Protein AF-A0AAJ1Q7Y2-F1 (afdb_monomer_lite)

InterPro domains:
  IPR001737 Ribosomal RNA adenine methyltransferase KsgA/Erm [PF00398] (3-100)
  IPR001737 Ribosomal RNA adenine methyltransferase KsgA/Erm [PS51689] (1-102)
  IPR001737 Ribosomal RNA adenine methyltransferase KsgA/Erm [PTHR11727] (7-98)
  IPR020598 Ribosomal RNA adenine methylase transferase, N-terminal [SM00650] (1-98)
  IPR029063 S-adenosyl-L-methionine-dependent methyltransferase superfamily [G3DSA:3.40.50.150] (1-100)
  IPR029063 S-adenosyl-L-methionine-dependent methyltransferase superfamily [SSF53335] (5-99)

Radius of gyration: 14.46 Å; chains: 1; bounding box: 43×20×43 Å

Sequence (102 aa):
AEKMGQPLRVFGNLPYNISTPLMFHLFSYTDAIADMHFMLQKEVVNRLVAGPNSKAYGRLSVMAQYYCNVIPVLEVPPSAFTPPPKVDSAVVRLVPHATMPH

Structure (mmCIF, N/CA/C/O backbone):
data_AF-A0AAJ1Q7Y2-F1
#
_entry.id   AF-A0AAJ1Q7Y2-F1
#
loop_
_atom_site.group_PDB
_atom_site.id
_atom_site.type_symbol
_atom_site.label_atom_id
_atom_site.label_alt_id
_atom_site.label_comp_id
_atom_site.label_asym_id
_atom_site.label_entity_id
_atom_site.label_seq_id
_atom_site.pdbx_PDB_ins_code
_atom_site.Cartn_x
_atom_site.Cartn_y
_atom_site.Cartn_z
_atom_site.occupancy
_atom_site.B_iso_or_equiv
_atom_site.auth_seq_id
_atom_site.auth_comp_id
_atom_site.auth_asym_id
_atom_site.auth_atom_id
_atom_site.pdbx_PDB_model_num
ATOM 1 N N . ALA A 1 1 ? -27.336 8.786 19.411 1.00 46.09 1 ALA A N 1
ATOM 2 C CA . ALA A 1 1 ? -26.286 9.376 18.563 1.00 46.09 1 ALA A CA 1
ATOM 3 C C . ALA A 1 1 ? -26.428 8.768 17.176 1.00 46.09 1 ALA A C 1
ATOM 5 O O . ALA A 1 1 ? -26.298 7.555 17.051 1.00 46.09 1 ALA A O 1
ATOM 6 N N . GLU A 1 2 ? -26.812 9.560 16.177 1.00 40.84 2 GLU A N 1
ATOM 7 C CA . GLU A 1 2 ? -26.868 9.107 14.783 1.00 40.84 2 GLU A CA 1
ATOM 8 C C . GLU A 1 2 ? -25.475 8.628 14.357 1.00 40.84 2 GLU A C 1
ATOM 10 O O . GLU A 1 2 ? -24.497 9.365 14.477 1.00 40.84 2 GLU A O 1
ATOM 15 N N . LYS A 1 3 ? -25.364 7.379 13.890 1.00 49.78 3 LYS A N 1
ATOM 16 C CA . LYS A 1 3 ? -24.153 6.904 13.214 1.00 49.78 3 LYS A CA 1
ATOM 17 C C . LYS A 1 3 ? -24.071 7.624 11.868 1.00 49.78 3 LYS A C 1
ATOM 19 O O . LYS A 1 3 ? -24.648 7.164 10.886 1.00 49.78 3 LYS A O 1
ATOM 24 N N . MET A 1 4 ? -23.399 8.770 11.829 1.00 50.03 4 MET A N 1
ATOM 25 C CA . MET A 1 4 ? -23.057 9.419 10.567 1.00 50.03 4 MET A CA 1
ATOM 26 C C . MET A 1 4 ? -22.037 8.552 9.815 1.00 50.03 4 MET A C 1
ATOM 28 O O . MET A 1 4 ? -20.877 8.493 10.201 1.00 50.03 4 MET A O 1
ATOM 32 N N . GLY A 1 5 ? -22.491 7.908 8.735 1.00 67.44 5 GLY A N 1
ATOM 33 C CA . GLY A 1 5 ? -21.647 7.312 7.694 1.00 67.44 5 GLY A CA 1
ATOM 34 C C . GLY A 1 5 ? -21.158 5.886 7.965 1.00 67.44 5 GLY A C 1
ATOM 35 O O . GLY A 1 5 ? -20.643 5.564 9.029 1.00 67.44 5 GLY A O 1
ATOM 36 N N . GLN A 1 6 ? -21.314 5.012 6.971 1.00 82.75 6 GLN A N 1
ATOM 37 C CA . GLN A 1 6 ? -20.643 3.709 6.934 1.00 82.75 6 GLN A CA 1
ATOM 38 C C . GLN A 1 6 ? -19.147 3.934 6.636 1.00 82.75 6 GLN A C 1
ATOM 40 O O . GLN A 1 6 ? -18.842 4.892 5.918 1.00 82.75 6 GLN A O 1
ATOM 45 N N . PRO A 1 7 ? -18.217 3.091 7.128 1.00 87.81 7 PRO A N 1
ATOM 46 C CA . PRO A 1 7 ? -16.801 3.259 6.815 1.00 87.81 7 PRO A CA 1
ATOM 47 C C . PRO A 1 7 ? -16.574 3.193 5.298 1.00 87.81 7 PRO A C 1
ATOM 49 O O . PRO A 1 7 ? -17.150 2.357 4.596 1.00 87.81 7 PRO A O 1
ATOM 52 N N . LEU A 1 8 ? -15.756 4.106 4.784 1.00 94.44 8 LEU A N 1
ATOM 53 C CA . LEU A 1 8 ? -15.565 4.343 3.359 1.00 94.44 8 LEU A CA 1
ATOM 54 C C . LEU A 1 8 ? -14.749 3.227 2.708 1.00 94.44 8 LEU A C 1
ATOM 56 O O . LEU A 1 8 ? -13.791 2.714 3.282 1.00 94.44 8 LEU A O 1
ATOM 60 N N . ARG A 1 9 ? -15.086 2.899 1.462 1.00 95.81 9 ARG A N 1
ATOM 61 C CA . ARG A 1 9 ? -14.273 2.025 0.611 1.00 95.81 9 ARG A CA 1
ATOM 62 C C . ARG A 1 9 ? -13.541 2.886 -0.399 1.00 95.81 9 ARG A C 1
ATOM 64 O O . ARG A 1 9 ? -14.176 3.515 -1.246 1.00 95.81 9 ARG A O 1
ATOM 71 N N . VAL A 1 10 ? -12.220 2.943 -0.296 1.00 95.81 10 VAL A N 1
ATOM 72 C CA . VAL A 1 10 ? -11.394 3.817 -1.135 1.00 95.81 10 VAL A CA 1
ATOM 73 C C . VAL A 1 10 ? -10.744 2.980 -2.225 1.00 95.81 10 VAL A C 1
ATOM 75 O O . VAL A 1 10 ? -10.202 1.912 -1.962 1.00 95.81 10 VAL A O 1
ATOM 78 N N . PHE A 1 11 ? -10.774 3.442 -3.468 1.00 96.50 11 PHE A N 1
ATOM 79 C CA . PHE A 1 11 ? -10.071 2.766 -4.549 1.00 96.50 11 PHE A CA 1
ATOM 80 C C . PHE A 1 11 ? -9.546 3.762 -5.573 1.00 96.50 11 PHE A C 1
ATOM 82 O O . PHE A 1 11 ? -10.073 4.866 -5.704 1.00 96.50 11 PHE A O 1
ATOM 89 N N . GLY A 1 12 ? -8.500 3.383 -6.301 1.00 94.25 12 GLY A N 1
ATOM 90 C CA . GLY A 1 12 ? -7.977 4.231 -7.365 1.00 94.25 12 GLY A CA 1
ATOM 91 C C . GLY A 1 12 ? -6.649 3.773 -7.947 1.00 94.25 12 GLY A C 1
ATOM 92 O O . GLY A 1 12 ? -5.936 2.942 -7.386 1.00 94.25 12 GLY A O 1
ATOM 93 N N . ASN A 1 13 ? -6.309 4.359 -9.090 1.00 92.12 13 ASN A N 1
ATOM 94 C CA . ASN A 1 13 ? -4.991 4.246 -9.696 1.00 92.12 13 ASN A CA 1
ATOM 95 C C . ASN A 1 13 ? -4.168 5.477 -9.312 1.00 92.12 13 ASN A C 1
ATOM 97 O O . ASN A 1 13 ? -4.464 6.578 -9.780 1.00 92.12 13 ASN A O 1
ATOM 101 N N . LEU A 1 14 ? -3.188 5.310 -8.424 1.00 88.94 14 LEU A N 1
ATOM 102 C CA . LEU A 1 14 ? -2.472 6.445 -7.849 1.00 88.94 14 LEU A CA 1
ATOM 103 C C . LEU A 1 14 ? -1.226 6.783 -8.678 1.00 88.94 14 LEU A C 1
ATOM 105 O O . LEU A 1 14 ? -0.388 5.905 -8.902 1.00 88.94 14 LEU A O 1
ATOM 109 N N . PRO A 1 15 ? -1.036 8.055 -9.075 1.00 86.50 15 PRO A N 1
ATOM 110 C CA . PRO A 1 15 ? 0.223 8.502 -9.650 1.00 86.50 15 PRO A CA 1
ATOM 111 C C . PRO A 1 15 ? 1.385 8.244 -8.682 1.00 86.50 15 PRO A C 1
ATOM 113 O O . PRO A 1 15 ? 1.309 8.513 -7.482 1.00 86.50 15 PRO A O 1
ATOM 116 N N . TYR A 1 16 ? 2.489 7.730 -9.213 1.00 79.50 16 TYR A N 1
ATOM 117 C CA . TYR A 1 16 ? 3.590 7.181 -8.414 1.00 79.50 16 TYR A CA 1
ATOM 118 C C . TYR A 1 16 ? 4.325 8.199 -7.538 1.00 79.50 16 TYR A C 1
ATOM 120 O O . TYR A 1 16 ? 4.941 7.837 -6.541 1.00 79.50 16 TYR A O 1
ATOM 128 N N . ASN A 1 17 ? 4.246 9.478 -7.891 1.00 81.75 17 ASN A N 1
ATOM 129 C CA . ASN A 1 17 ? 4.839 10.570 -7.126 1.00 81.75 17 ASN A CA 1
ATOM 130 C C . ASN A 1 17 ? 4.045 10.922 -5.857 1.00 81.75 17 ASN A C 1
ATOM 132 O O . ASN A 1 17 ? 4.630 11.453 -4.915 1.00 81.75 17 ASN A O 1
ATOM 136 N N . ILE A 1 18 ? 2.740 10.630 -5.817 1.00 87.19 18 ILE A N 1
ATOM 137 C CA . ILE A 1 18 ? 1.866 10.980 -4.687 1.00 87.19 18 ILE A CA 1
ATOM 138 C C . ILE A 1 18 ? 1.391 9.774 -3.881 1.00 87.19 18 ILE A C 1
ATOM 140 O O . ILE A 1 18 ? 0.791 9.962 -2.825 1.00 87.19 18 ILE A O 1
ATOM 144 N N . SER A 1 19 ? 1.666 8.548 -4.334 1.00 85.50 19 SER A N 1
ATOM 145 C CA . SER A 1 19 ? 1.146 7.334 -3.699 1.00 85.50 19 SER A CA 1
ATOM 146 C C . SER A 1 19 ? 1.531 7.235 -2.224 1.00 85.50 19 SER A C 1
ATOM 148 O O . SER A 1 19 ? 0.665 7.057 -1.376 1.00 85.50 19 SER A O 1
ATOM 150 N N . THR A 1 20 ? 2.813 7.411 -1.893 1.00 87.56 20 THR A N 1
ATOM 151 C CA . THR A 1 20 ? 3.292 7.285 -0.511 1.00 87.56 20 THR A CA 1
ATOM 152 C C . THR A 1 20 ? 2.712 8.375 0.404 1.00 87.56 20 THR A C 1
ATOM 154 O O . THR A 1 20 ? 2.113 8.010 1.415 1.00 87.56 20 THR A O 1
ATOM 157 N N . PRO A 1 21 ? 2.809 9.688 0.092 1.00 91.06 21 PRO A N 1
ATOM 158 C CA . PRO A 1 21 ? 2.168 10.727 0.903 1.00 91.06 21 PRO A CA 1
ATOM 159 C C . PRO A 1 21 ? 0.657 10.532 1.065 1.00 91.06 21 PRO A C 1
ATOM 161 O O . PRO A 1 21 ? 0.142 10.702 2.168 1.00 91.06 21 PRO A O 1
ATOM 164 N N . LEU A 1 22 ? -0.043 10.131 -0.002 1.00 91.69 22 LEU A N 1
ATOM 165 C CA . LEU A 1 22 ? -1.483 9.890 0.052 1.00 91.69 22 LEU A CA 1
ATOM 166 C C . LEU A 1 22 ? -1.823 8.706 0.958 1.00 91.69 22 LEU A C 1
ATOM 168 O O . LEU A 1 22 ? -2.770 8.789 1.730 1.00 91.69 22 LEU A O 1
ATOM 172 N N . MET A 1 23 ? -1.039 7.628 0.923 1.00 90.88 23 MET A N 1
ATOM 173 C CA . MET A 1 23 ? -1.225 6.504 1.840 1.00 90.88 23 MET A CA 1
ATOM 174 C C . MET A 1 23 ? -1.045 6.925 3.298 1.00 90.88 23 MET A C 1
ATOM 176 O O . MET A 1 23 ? -1.884 6.594 4.126 1.00 90.88 23 MET A O 1
ATOM 180 N N . PHE A 1 24 ? -0.005 7.705 3.610 1.00 92.06 24 PHE A N 1
ATOM 181 C CA . PHE A 1 24 ? 0.184 8.244 4.961 1.00 92.06 24 PHE A CA 1
ATOM 182 C C . PHE A 1 24 ? -0.975 9.143 5.400 1.00 92.06 24 PHE A C 1
ATOM 184 O O . PHE A 1 24 ? -1.388 9.079 6.554 1.00 92.06 24 PHE A O 1
ATOM 191 N N . HIS A 1 25 ? -1.514 9.945 4.483 1.00 93.12 25 HIS A N 1
ATOM 192 C CA . HIS A 1 25 ? -2.707 10.742 4.741 1.00 93.12 25 HIS A CA 1
ATOM 193 C C . HIS A 1 25 ? -3.937 9.861 4.999 1.00 93.12 25 HIS A C 1
ATOM 195 O O . HIS A 1 25 ? -4.673 10.102 5.943 1.00 93.12 25 HIS A O 1
ATOM 201 N N . LEU A 1 26 ? -4.151 8.797 4.225 1.00 93.12 26 LEU A N 1
ATOM 202 C CA . LEU A 1 26 ? -5.272 7.878 4.449 1.00 93.12 26 LEU A CA 1
ATOM 203 C C . LEU A 1 26 ? -5.128 7.090 5.755 1.00 93.12 26 LEU A C 1
ATOM 205 O O . LEU A 1 26 ? -6.126 6.821 6.419 1.00 93.12 26 LEU A O 1
ATOM 209 N N . PHE A 1 27 ? -3.900 6.775 6.168 1.00 91.88 27 PHE A N 1
ATOM 210 C CA . PHE A 1 27 ? -3.643 6.106 7.441 1.00 91.88 27 PHE A CA 1
ATOM 211 C C . PHE A 1 27 ? -4.092 6.926 8.660 1.00 91.88 27 PHE A C 1
ATOM 213 O O . PHE A 1 27 ? -4.483 6.328 9.663 1.00 91.88 27 PHE A O 1
ATOM 220 N N . SER A 1 28 ? -4.136 8.264 8.574 1.00 91.38 28 SER A N 1
ATOM 221 C CA . SER A 1 28 ? -4.697 9.095 9.652 1.00 91.38 28 SER A CA 1
ATOM 222 C C . SER A 1 28 ? -6.227 9.054 9.747 1.00 91.38 28 SER A C 1
ATOM 224 O O . SER A 1 28 ? -6.775 9.570 10.714 1.00 91.38 28 SER A O 1
ATOM 226 N N . TYR A 1 29 ? -6.917 8.447 8.774 1.00 92.38 29 TYR A N 1
ATOM 227 C CA . TYR A 1 29 ? -8.381 8.305 8.733 1.00 92.38 29 TYR A CA 1
ATOM 228 C C . TYR A 1 29 ? -8.835 6.838 8.748 1.00 92.38 29 TYR A C 1
ATOM 230 O O . TYR A 1 29 ? -9.913 6.514 8.255 1.00 92.38 29 TYR A O 1
ATOM 238 N N . THR A 1 30 ? -8.020 5.938 9.300 1.00 89.62 30 THR A N 1
ATOM 239 C CA . THR A 1 30 ? -8.285 4.487 9.335 1.00 89.62 30 THR A CA 1
ATOM 240 C C . THR A 1 30 ? -9.627 4.128 9.972 1.00 89.62 30 THR A C 1
ATOM 242 O O . THR A 1 30 ? -10.331 3.290 9.420 1.00 89.62 30 THR A O 1
ATOM 245 N N . ASP A 1 31 ? -10.049 4.830 11.028 1.00 88.81 31 ASP A N 1
ATOM 246 C CA . ASP A 1 31 ? -11.358 4.628 11.677 1.00 88.81 31 ASP A CA 1
ATOM 247 C C . ASP A 1 31 ? -12.557 4.903 10.752 1.00 88.81 31 ASP A C 1
ATOM 249 O O . ASP A 1 31 ? -13.649 4.367 10.944 1.00 88.81 31 ASP A O 1
ATOM 253 N N . ALA A 1 32 ? -12.364 5.746 9.735 1.00 91.06 32 ALA A N 1
ATOM 254 C CA . ALA A 1 32 ? -13.393 6.109 8.769 1.00 91.06 32 ALA A CA 1
ATOM 255 C C . ALA A 1 32 ? -13.356 5.241 7.501 1.00 91.06 32 ALA A C 1
ATOM 257 O O . ALA A 1 32 ? -14.155 5.478 6.594 1.00 91.06 32 ALA A O 1
ATOM 258 N N . ILE A 1 33 ? -12.450 4.260 7.400 1.00 94.25 33 ILE A N 1
ATOM 259 C CA . ILE A 1 33 ? -12.194 3.481 6.182 1.00 94.25 33 ILE A CA 1
ATOM 260 C C . ILE A 1 33 ? -12.408 1.984 6.449 1.00 94.25 33 ILE A C 1
ATOM 262 O O . ILE A 1 33 ? -11.818 1.405 7.352 1.00 94.25 33 ILE A O 1
ATOM 266 N N . ALA A 1 34 ? -13.225 1.331 5.620 1.00 94.69 34 ALA A N 1
ATOM 267 C CA . ALA A 1 34 ? -13.414 -0.121 5.635 1.00 94.69 34 ALA A CA 1
ATOM 268 C C . ALA A 1 34 ? -12.263 -0.858 4.936 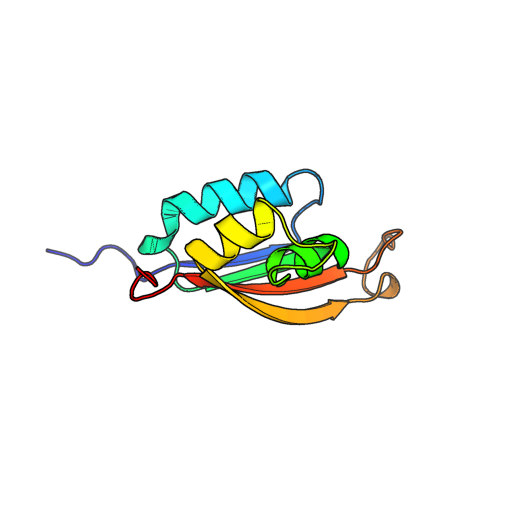1.00 94.69 34 ALA A C 1
ATOM 270 O O . ALA A 1 34 ? -11.720 -1.829 5.458 1.00 94.69 34 ALA A O 1
ATOM 271 N N . ASP A 1 35 ? -11.925 -0.437 3.718 1.00 95.81 35 ASP A N 1
ATOM 272 C CA . ASP A 1 35 ? -10.830 -0.998 2.936 1.00 95.81 35 ASP A CA 1
ATOM 273 C C . ASP A 1 35 ? -10.342 -0.020 1.864 1.00 95.81 35 ASP A C 1
ATOM 275 O O . ASP A 1 35 ? -11.034 0.920 1.463 1.00 95.81 35 ASP A O 1
ATOM 279 N N . MET A 1 36 ? -9.114 -0.250 1.405 1.00 97.00 36 MET A N 1
ATOM 280 C CA . MET A 1 36 ? -8.488 0.523 0.341 1.00 97.00 36 MET A CA 1
ATOM 281 C C . MET A 1 36 ? -7.951 -0.403 -0.746 1.00 97.00 36 MET A C 1
ATOM 283 O O . MET A 1 36 ? -7.267 -1.372 -0.431 1.00 97.00 36 MET A O 1
ATOM 287 N N . HIS A 1 37 ? -8.231 -0.101 -2.013 1.00 97.25 37 HIS A N 1
ATOM 288 C CA . HIS A 1 37 ? -7.754 -0.854 -3.176 1.00 97.25 37 HIS A CA 1
ATOM 289 C C . HIS A 1 37 ? -7.008 0.067 -4.135 1.00 97.25 37 HIS A C 1
ATOM 291 O O . HIS A 1 37 ? -7.620 0.851 -4.863 1.00 97.25 37 HIS A O 1
ATOM 297 N N . PHE A 1 38 ? -5.683 -0.035 -4.164 1.00 96.56 38 PHE A N 1
ATOM 298 C CA . PHE A 1 38 ? -4.860 0.849 -4.983 1.00 96.56 38 PHE A CA 1
ATOM 299 C C . PHE A 1 38 ? -4.047 0.091 -6.006 1.00 96.56 38 PHE A C 1
ATOM 301 O O . PHE A 1 38 ? -3.414 -0.914 -5.687 1.00 96.56 38 PHE A O 1
ATOM 308 N N . MET A 1 39 ? -4.025 0.626 -7.222 1.00 95.88 39 MET A N 1
ATOM 309 C CA . MET A 1 39 ? -3.036 0.258 -8.221 1.00 95.88 39 MET A CA 1
ATOM 310 C C . MET A 1 39 ? -1.807 1.155 -8.059 1.00 95.88 39 MET A C 1
ATOM 312 O O . MET A 1 39 ? -1.925 2.382 -8.036 1.00 95.88 39 MET A O 1
ATOM 316 N N . LEU A 1 40 ? -0.647 0.522 -7.895 1.00 94.69 40 LEU A N 1
ATOM 317 C CA . LEU A 1 40 ? 0.654 1.132 -7.609 1.00 94.69 40 LEU A CA 1
ATOM 318 C C . LEU A 1 40 ? 1.743 0.459 -8.457 1.00 94.69 40 LEU A C 1
ATOM 320 O O . LEU A 1 40 ? 1.494 -0.577 -9.069 1.00 94.69 40 LEU A O 1
ATOM 324 N N . GLN A 1 41 ? 2.973 0.991 -8.457 1.00 94.25 41 GLN A N 1
ATOM 325 C CA . GLN A 1 41 ? 4.105 0.244 -9.027 1.00 94.25 41 GLN A CA 1
ATOM 326 C C . GLN A 1 41 ? 4.304 -1.036 -8.229 1.00 94.25 41 GLN A C 1
ATOM 328 O O . GLN A 1 41 ? 4.224 -1.025 -6.995 1.00 94.25 41 GLN A O 1
ATOM 333 N N . LYS A 1 42 ? 4.650 -2.116 -8.925 1.00 93.56 42 LYS A N 1
ATOM 334 C CA . LYS A 1 42 ? 4.929 -3.416 -8.312 1.00 93.56 42 LYS A CA 1
ATOM 335 C C . LYS A 1 42 ? 5.972 -3.325 -7.193 1.00 93.56 42 LYS A C 1
ATOM 337 O O . LYS A 1 42 ? 5.793 -3.930 -6.143 1.00 93.56 42 LYS A O 1
ATOM 342 N N . GLU A 1 43 ? 7.015 -2.507 -7.359 1.00 93.62 43 GLU A N 1
ATOM 343 C CA . GLU A 1 43 ? 8.015 -2.278 -6.305 1.00 93.62 43 GLU A CA 1
ATOM 344 C C . GLU A 1 43 ? 7.387 -1.712 -5.021 1.00 93.62 43 GLU A C 1
ATOM 346 O O . GLU A 1 43 ? 7.690 -2.181 -3.927 1.00 93.62 43 GLU A O 1
ATOM 351 N N . VAL A 1 44 ? 6.471 -0.746 -5.134 1.00 93.38 44 VAL A N 1
ATOM 352 C CA . VAL A 1 44 ? 5.812 -0.131 -3.971 1.00 93.38 44 VAL A CA 1
ATOM 353 C C . VAL A 1 44 ? 4.944 -1.157 -3.246 1.00 93.38 44 VAL A C 1
ATOM 355 O O . VAL A 1 44 ? 5.013 -1.246 -2.022 1.00 93.38 44 VAL A O 1
ATOM 358 N N . VAL A 1 45 ? 4.190 -1.978 -3.983 1.00 94.44 45 VAL A N 1
ATOM 359 C CA . VAL A 1 45 ? 3.407 -3.080 -3.396 1.00 94.44 45 VAL A CA 1
ATOM 360 C C . VAL A 1 45 ? 4.312 -4.081 -2.679 1.00 94.44 45 VAL A C 1
ATOM 362 O O . VAL A 1 45 ? 4.033 -4.446 -1.538 1.00 94.44 45 VAL A O 1
ATOM 365 N N . ASN A 1 46 ? 5.446 -4.443 -3.283 1.00 94.75 46 ASN A N 1
ATOM 366 C CA . ASN A 1 46 ? 6.430 -5.325 -2.655 1.00 94.75 46 ASN A CA 1
ATOM 367 C C . ASN A 1 46 ? 6.979 -4.734 -1.353 1.00 94.75 46 ASN A C 1
ATOM 369 O O . ASN A 1 46 ? 7.157 -5.462 -0.380 1.00 94.75 46 ASN A O 1
ATOM 373 N N . ARG A 1 47 ? 7.208 -3.417 -1.296 1.00 94.75 47 ARG A N 1
ATOM 374 C CA . ARG A 1 47 ? 7.625 -2.739 -0.060 1.00 94.75 47 ARG A CA 1
ATOM 375 C C . ARG A 1 47 ? 6.519 -2.713 0.988 1.00 94.75 47 ARG A C 1
ATOM 377 O O . ARG A 1 47 ? 6.836 -2.811 2.166 1.00 94.75 47 ARG A O 1
ATOM 384 N N . LEU A 1 48 ? 5.249 -2.608 0.604 1.00 94.31 48 LEU A N 1
ATOM 385 C CA . LEU A 1 48 ? 4.130 -2.621 1.554 1.00 94.31 48 LEU A CA 1
ATOM 386 C C . LEU A 1 48 ? 3.992 -3.970 2.271 1.00 94.31 48 LEU A C 1
ATOM 388 O O . LEU A 1 48 ? 3.785 -3.996 3.482 1.00 94.31 48 LEU A O 1
ATOM 392 N N . VAL A 1 49 ? 4.140 -5.077 1.541 1.00 94.69 49 VAL A N 1
ATOM 393 C CA . VAL A 1 49 ? 3.998 -6.444 2.081 1.00 94.69 49 VAL A CA 1
ATOM 394 C C . VA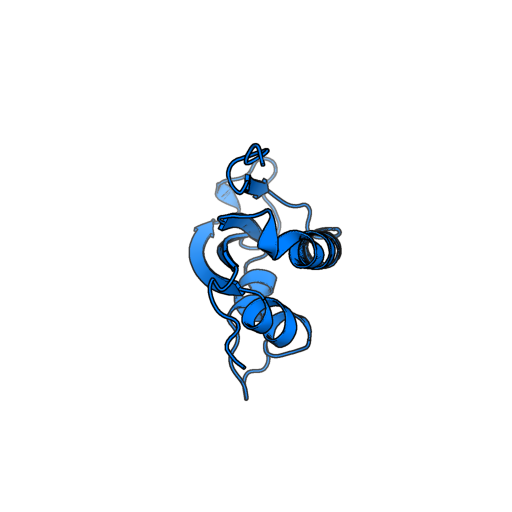L A 1 49 ? 5.310 -7.024 2.629 1.00 94.69 49 VAL A C 1
ATOM 396 O O . VAL A 1 49 ? 5.313 -8.079 3.255 1.00 94.69 49 VAL A O 1
ATOM 399 N N . ALA A 1 50 ? 6.442 -6.353 2.398 1.00 95.69 50 ALA A N 1
ATOM 400 C CA . ALA A 1 50 ? 7.753 -6.822 2.829 1.00 95.69 50 ALA A CA 1
ATOM 401 C C . ALA A 1 50 ? 7.795 -7.107 4.338 1.00 95.69 50 ALA A C 1
ATOM 403 O O . ALA A 1 50 ? 7.420 -6.257 5.142 1.00 95.69 50 ALA A O 1
ATOM 404 N N . GLY A 1 51 ? 8.306 -8.278 4.718 1.00 93.62 51 GLY A N 1
ATOM 405 C CA . GLY A 1 51 ? 8.600 -8.617 6.111 1.00 93.62 51 GLY A CA 1
ATOM 406 C C . GLY A 1 51 ? 10.028 -8.235 6.527 1.00 93.62 51 GLY A C 1
ATOM 407 O O . GLY A 1 51 ? 10.855 -7.914 5.658 1.00 93.62 51 GLY A O 1
ATOM 408 N N . PRO A 1 52 ? 10.342 -8.307 7.837 1.00 92.12 52 PRO A N 1
ATOM 409 C CA . PRO A 1 52 ? 11.688 -8.091 8.362 1.00 92.12 52 PRO A CA 1
ATOM 410 C C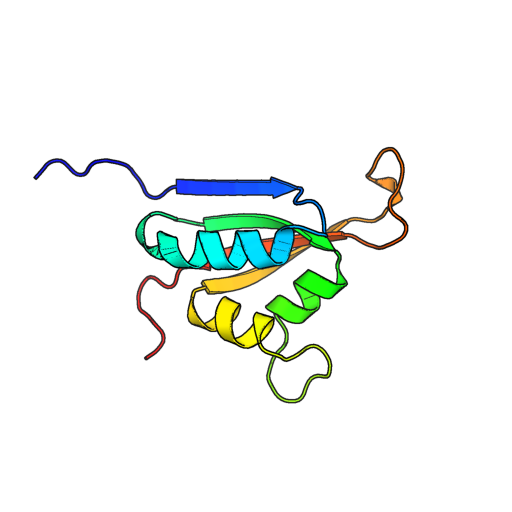 . PRO A 1 52 ? 12.746 -8.939 7.641 1.00 92.12 52 PRO A C 1
ATOM 412 O O . PRO A 1 52 ? 12.454 -10.019 7.133 1.00 92.12 52 PRO A O 1
ATOM 415 N N . ASN A 1 53 ? 13.992 -8.458 7.619 1.00 91.56 53 ASN A N 1
ATOM 416 C CA . ASN A 1 53 ? 15.134 -9.104 6.949 1.00 91.56 53 ASN A CA 1
ATOM 417 C C . ASN A 1 53 ? 15.042 -9.191 5.411 1.00 91.56 53 ASN A C 1
ATOM 419 O O . ASN A 1 53 ? 15.827 -9.904 4.788 1.00 91.56 53 ASN A O 1
ATOM 423 N N . SER A 1 54 ? 14.138 -8.438 4.775 1.00 93.25 54 SER A N 1
ATOM 424 C CA . SER A 1 54 ? 14.104 -8.288 3.314 1.00 93.25 54 SER A CA 1
ATOM 425 C C . SER A 1 54 ? 14.642 -6.925 2.864 1.00 93.25 54 SER A C 1
ATOM 427 O O . SER A 1 54 ? 14.485 -5.920 3.554 1.00 93.25 54 SER A O 1
ATOM 429 N N . LYS A 1 55 ? 15.239 -6.858 1.665 1.00 90.56 55 LYS A N 1
ATOM 430 C CA . LYS A 1 55 ? 15.731 -5.591 1.078 1.00 90.56 55 LYS A CA 1
ATOM 431 C C . LYS A 1 55 ? 14.619 -4.562 0.835 1.00 90.56 55 LYS A C 1
ATOM 433 O O . LYS A 1 55 ? 14.892 -3.368 0.783 1.00 90.56 55 LYS A O 1
ATOM 438 N N . ALA A 1 56 ? 13.384 -5.026 0.653 1.00 91.75 56 ALA A N 1
ATOM 439 C CA . ALA A 1 56 ? 12.218 -4.178 0.426 1.00 91.75 56 ALA A CA 1
ATOM 440 C C . ALA A 1 56 ? 11.622 -3.622 1.735 1.00 91.75 56 ALA A C 1
ATOM 442 O O . ALA A 1 56 ? 10.845 -2.665 1.687 1.00 91.75 56 ALA A O 1
ATOM 443 N N . TYR A 1 57 ? 12.004 -4.188 2.886 1.00 94.44 57 TYR A N 1
ATOM 444 C CA . TYR A 1 57 ? 11.521 -3.776 4.198 1.00 94.44 57 TYR A CA 1
ATOM 445 C C . TYR A 1 57 ? 12.033 -2.391 4.580 1.00 94.44 57 TYR A C 1
ATOM 447 O O . TYR A 1 57 ? 13.218 -2.082 4.454 1.00 94.44 57 TYR A O 1
ATOM 455 N N . GLY A 1 58 ? 11.145 -1.545 5.087 1.00 93.69 58 GLY A N 1
ATOM 456 C CA . GLY A 1 58 ? 11.526 -0.240 5.607 1.00 93.69 58 GLY A CA 1
ATOM 457 C C . GLY A 1 58 ? 10.351 0.511 6.212 1.00 93.69 58 GLY A C 1
ATOM 458 O O . GLY A 1 58 ? 9.331 -0.077 6.563 1.00 93.69 58 GLY A O 1
ATOM 459 N N . ARG A 1 59 ? 10.478 1.842 6.295 1.00 92.75 59 ARG A N 1
ATOM 460 C CA . ARG A 1 59 ? 9.464 2.723 6.902 1.00 92.75 59 ARG A CA 1
ATOM 461 C C . ARG A 1 59 ? 8.057 2.491 6.344 1.00 92.75 59 ARG A C 1
ATOM 463 O O . ARG A 1 59 ? 7.103 2.474 7.109 1.00 92.75 59 ARG A O 1
ATOM 470 N N . LEU A 1 60 ? 7.925 2.325 5.026 1.00 92.06 60 LEU A N 1
ATOM 471 C CA . LEU A 1 60 ? 6.623 2.111 4.393 1.00 92.06 60 LEU A CA 1
ATOM 472 C C . LEU A 1 60 ? 5.989 0.781 4.826 1.00 92.06 60 LEU A C 1
ATOM 474 O O . LEU A 1 60 ? 4.805 0.764 5.138 1.00 92.06 60 LEU A O 1
ATOM 478 N N . SER A 1 61 ? 6.778 -0.294 4.897 1.00 94.12 61 SER A N 1
ATOM 479 C CA . SER A 1 61 ? 6.337 -1.621 5.343 1.00 94.12 61 SER A CA 1
ATOM 480 C C . SER A 1 61 ? 5.802 -1.561 6.769 1.00 94.12 61 SER A C 1
ATOM 482 O O . SER A 1 61 ? 4.663 -1.938 7.015 1.00 94.12 61 SER A O 1
ATOM 484 N N . VAL A 1 62 ? 6.599 -0.992 7.681 1.00 93.94 62 VAL A N 1
ATOM 485 C CA . VAL A 1 62 ? 6.259 -0.877 9.106 1.00 93.94 62 VAL A CA 1
ATOM 486 C C . VAL A 1 62 ? 4.967 -0.094 9.294 1.00 93.94 62 VAL A C 1
ATOM 488 O O . VAL A 1 62 ? 4.045 -0.575 9.940 1.00 93.94 62 VAL A O 1
ATOM 491 N N . MET A 1 63 ? 4.879 1.102 8.709 1.00 93.56 63 MET A N 1
ATOM 492 C CA . MET A 1 63 ? 3.723 1.975 8.913 1.00 93.56 63 MET A CA 1
ATOM 493 C C . MET A 1 63 ? 2.459 1.388 8.277 1.00 93.56 63 MET A C 1
ATOM 495 O O . MET A 1 63 ? 1.400 1.417 8.894 1.00 93.56 63 MET A O 1
ATOM 499 N N . ALA A 1 64 ? 2.560 0.819 7.072 1.00 93.94 64 ALA A N 1
ATOM 500 C CA . ALA A 1 64 ? 1.411 0.207 6.416 1.00 93.94 64 ALA A CA 1
ATOM 501 C C . ALA A 1 64 ? 0.898 -1.021 7.176 1.00 93.94 64 ALA A C 1
ATOM 503 O O . ALA A 1 64 ? -0.306 -1.130 7.374 1.00 93.94 64 ALA A O 1
ATOM 504 N N . GLN A 1 65 ? 1.792 -1.902 7.633 1.00 94.50 65 GLN A N 1
ATOM 505 C CA . GLN A 1 65 ? 1.426 -3.113 8.380 1.00 94.50 65 GLN A CA 1
ATOM 506 C C . GLN A 1 65 ? 0.933 -2.803 9.798 1.00 94.50 65 GLN A C 1
ATOM 508 O O . GLN A 1 65 ? 0.086 -3.521 10.328 1.00 94.50 65 GLN A O 1
ATOM 513 N N . TYR A 1 66 ? 1.429 -1.716 10.398 1.00 94.06 66 TYR A N 1
ATOM 514 C CA . TYR A 1 66 ? 0.951 -1.220 11.685 1.00 94.06 66 TYR A CA 1
ATOM 515 C C . TYR A 1 66 ? -0.513 -0.779 11.615 1.00 94.06 66 TYR A C 1
ATOM 517 O O . TYR A 1 66 ? -1.297 -1.147 12.483 1.00 94.06 66 TYR A O 1
ATOM 525 N N . TYR A 1 67 ? -0.891 -0.023 10.580 1.00 94.12 67 TYR A N 1
ATOM 526 C CA . TYR A 1 67 ? -2.264 0.464 10.427 1.00 94.12 67 TYR A CA 1
ATOM 527 C C . TYR A 1 67 ? -3.209 -0.552 9.785 1.00 94.12 67 TYR A C 1
ATOM 529 O O . TYR A 1 67 ? -4.404 -0.542 10.072 1.00 94.12 67 TYR A O 1
ATOM 537 N N . CYS A 1 68 ? -2.710 -1.378 8.868 1.00 95.44 68 CYS A N 1
ATOM 538 C CA . CYS A 1 68 ? -3.537 -2.203 7.998 1.00 95.44 68 CYS A CA 1
ATOM 539 C C . CYS A 1 68 ? -2.970 -3.612 7.816 1.00 95.44 68 CYS A C 1
ATOM 541 O O . CYS A 1 68 ? -1.761 -3.823 7.743 1.00 95.44 68 CYS A O 1
ATOM 543 N N . ASN A 1 69 ? -3.858 -4.572 7.584 1.00 95.81 69 ASN A N 1
ATOM 544 C CA . ASN A 1 69 ? -3.506 -5.812 6.914 1.00 95.81 69 ASN A CA 1
ATOM 545 C C . ASN A 1 69 ? -3.271 -5.534 5.418 1.00 95.81 69 ASN A C 1
ATOM 547 O O . ASN A 1 69 ? -4.163 -5.032 4.725 1.00 95.81 69 ASN A O 1
ATOM 551 N N . VAL A 1 70 ? -2.068 -5.841 4.930 1.00 96.62 70 VAL A N 1
ATOM 552 C CA . VAL A 1 70 ? -1.624 -5.565 3.556 1.00 96.62 70 VAL A CA 1
ATOM 553 C C . VAL A 1 70 ? -1.714 -6.838 2.720 1.00 96.62 70 VAL A C 1
ATOM 555 O O . VAL A 1 70 ? -1.019 -7.813 2.987 1.00 96.62 70 VAL A O 1
ATOM 558 N N . ILE A 1 71 ? -2.537 -6.817 1.673 1.00 97.19 71 ILE A N 1
ATOM 559 C CA . ILE A 1 71 ? -2.861 -7.992 0.862 1.00 97.19 71 ILE A CA 1
ATOM 560 C C . ILE A 1 71 ? -2.614 -7.665 -0.619 1.00 97.19 71 ILE A C 1
ATOM 562 O O . ILE A 1 71 ? -3.395 -6.921 -1.219 1.00 97.19 71 ILE A O 1
ATOM 566 N N . PRO A 1 72 ? -1.552 -8.194 -1.249 1.00 96.12 72 PRO A N 1
ATOM 567 C CA . PRO A 1 72 ? -1.397 -8.133 -2.701 1.00 96.12 72 PRO A CA 1
ATOM 568 C C . PRO A 1 72 ? -2.567 -8.853 -3.388 1.00 96.12 72 PRO A C 1
ATOM 570 O O . PRO A 1 72 ? -2.929 -9.955 -2.983 1.00 96.12 72 PRO A O 1
ATOM 573 N N . VAL A 1 73 ? -3.169 -8.234 -4.406 1.00 96.62 73 VAL A N 1
ATOM 574 C CA . VAL A 1 73 ? -4.366 -8.773 -5.078 1.00 96.62 73 VAL A CA 1
ATOM 575 C C . VAL A 1 73 ? -4.028 -9.320 -6.460 1.00 96.62 73 VAL A C 1
ATOM 577 O O . VAL A 1 73 ? -4.345 -10.468 -6.753 1.00 96.62 73 VAL A O 1
ATOM 580 N N . LEU A 1 74 ? -3.393 -8.511 -7.313 1.00 95.75 74 LEU A N 1
ATOM 581 C CA . LEU A 1 74 ? -2.959 -8.943 -8.642 1.00 95.75 74 LEU A CA 1
ATOM 582 C C . LEU A 1 74 ? -1.800 -8.100 -9.176 1.00 95.75 74 LEU A C 1
ATOM 584 O O . LEU A 1 74 ? -1.647 -6.936 -8.809 1.00 95.75 74 LEU A O 1
ATOM 588 N N . GLU A 1 75 ? -1.023 -8.676 -10.087 1.00 96.25 75 GLU A N 1
ATOM 589 C CA . GLU A 1 75 ? -0.045 -7.950 -10.899 1.00 96.25 75 GLU A CA 1
ATOM 590 C C . GLU A 1 75 ? -0.684 -7.498 -12.219 1.00 96.25 75 GLU A C 1
ATOM 592 O O . GLU A 1 75 ? -1.524 -8.197 -12.787 1.00 96.25 75 GLU A O 1
ATOM 597 N N . VAL A 1 76 ? -0.293 -6.321 -12.706 1.00 94.69 76 VAL A N 1
ATOM 598 C CA . VAL A 1 76 ? -0.839 -5.698 -13.916 1.00 94.69 76 VAL A CA 1
ATOM 599 C C . VAL A 1 76 ? 0.320 -5.331 -14.853 1.00 94.69 76 VAL A C 1
ATOM 601 O O . VAL A 1 76 ? 1.132 -4.465 -14.504 1.00 94.69 76 VAL A O 1
ATOM 604 N N . PRO A 1 77 ? 0.418 -5.959 -16.042 1.00 95.38 77 PRO A N 1
ATOM 605 C CA . PRO A 1 77 ? 1.497 -5.681 -16.981 1.00 95.38 77 PRO A CA 1
ATOM 606 C C . PRO A 1 77 ? 1.335 -4.299 -17.641 1.00 95.38 77 PRO A C 1
ATOM 608 O O . PRO A 1 77 ? 0.209 -3.813 -17.791 1.00 95.38 77 PRO A O 1
ATOM 611 N N . PRO A 1 78 ? 2.426 -3.676 -18.129 1.00 94.50 78 PRO A N 1
ATOM 612 C CA . PRO A 1 78 ? 2.378 -2.382 -18.811 1.00 94.50 78 PRO A CA 1
ATOM 613 C C . PRO A 1 78 ? 1.428 -2.319 -20.010 1.00 94.50 78 PRO A C 1
ATOM 615 O O . PRO A 1 78 ? 0.864 -1.266 -20.298 1.00 94.50 78 PRO A O 1
ATOM 618 N N . SER A 1 79 ? 1.221 -3.448 -20.692 1.00 95.56 79 SER A N 1
ATOM 619 C CA . SER A 1 79 ? 0.314 -3.565 -21.838 1.00 95.56 79 SER A CA 1
ATOM 620 C C . SER A 1 79 ? -1.157 -3.298 -21.498 1.00 95.56 79 SER A C 1
ATOM 622 O O . SER A 1 79 ? -1.957 -3.122 -22.409 1.00 95.56 79 SER A O 1
ATOM 624 N N . ALA A 1 80 ? -1.525 -3.263 -20.212 1.00 94.50 80 ALA A N 1
ATOM 625 C CA . ALA A 1 80 ? -2.875 -2.934 -19.756 1.00 94.50 80 ALA A CA 1
ATOM 626 C C . ALA A 1 80 ? -3.171 -1.419 -19.728 1.00 94.50 80 ALA A C 1
ATOM 628 O O . ALA A 1 80 ? -4.295 -1.024 -19.421 1.00 94.50 80 ALA A O 1
ATOM 629 N N . PHE A 1 81 ? -2.185 -0.565 -20.022 1.00 93.06 81 PHE A N 1
ATOM 630 C CA . PHE A 1 81 ? -2.302 0.893 -19.947 1.00 93.06 81 PHE A CA 1
ATOM 631 C C . PHE A 1 81 ? -2.106 1.565 -21.307 1.00 93.06 81 PHE A C 1
ATOM 633 O O . PHE A 1 81 ? -1.473 1.028 -22.215 1.00 93.06 81 PHE A O 1
ATOM 640 N N . THR A 1 82 ? -2.608 2.794 -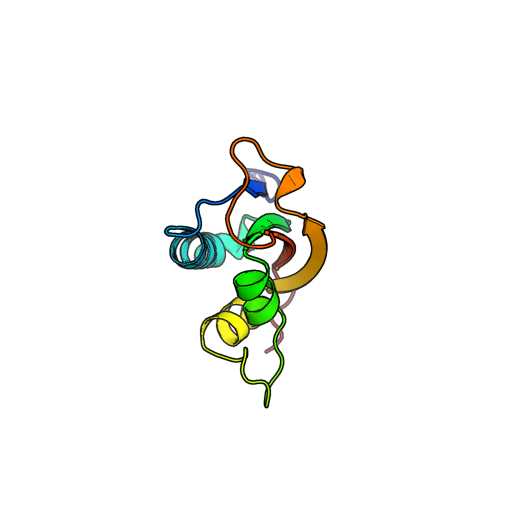21.441 1.00 93.38 82 THR A N 1
ATOM 641 C CA . THR A 1 82 ? -2.395 3.633 -22.627 1.00 93.38 82 THR A CA 1
ATOM 642 C C . THR A 1 82 ? -2.115 5.081 -22.205 1.00 93.38 82 THR A C 1
ATOM 644 O O . THR A 1 82 ? -3.021 5.729 -21.680 1.00 93.38 82 THR A O 1
ATOM 647 N N . PRO A 1 83 ? -0.893 5.613 -22.425 1.00 91.31 83 PRO A N 1
ATOM 648 C CA . PRO A 1 83 ? 0.309 4.915 -22.900 1.00 91.31 83 PRO A CA 1
ATOM 649 C C . PRO A 1 83 ? 0.861 3.909 -21.865 1.00 91.31 83 PRO A C 1
ATOM 651 O O . PRO A 1 83 ? 0.602 4.062 -20.668 1.00 91.31 83 PRO A O 1
ATOM 654 N N . PRO A 1 84 ? 1.632 2.891 -22.294 1.00 91.94 84 PRO A N 1
ATOM 655 C CA . PRO A 1 84 ? 2.175 1.889 -21.383 1.00 91.94 84 PRO A CA 1
ATOM 656 C C . PRO A 1 84 ? 3.243 2.496 -20.450 1.00 91.94 84 PRO A C 1
ATOM 658 O O . PRO A 1 84 ? 4.132 3.216 -20.921 1.00 91.94 84 PRO A O 1
ATOM 661 N N . PRO A 1 85 ? 3.207 2.216 -19.133 1.00 90.31 85 PRO A N 1
ATOM 662 C CA . PRO A 1 85 ? 4.275 2.596 -18.218 1.00 90.31 85 PRO A CA 1
ATOM 663 C C . PRO A 1 85 ? 5.556 1.800 -18.505 1.00 90.31 85 PRO A C 1
ATOM 665 O O . PRO A 1 85 ? 5.544 0.753 -19.142 1.00 90.31 85 PRO A O 1
ATOM 668 N N . LYS A 1 86 ? 6.691 2.274 -17.985 1.00 91.12 86 LYS A N 1
ATOM 669 C CA . LYS A 1 86 ? 7.986 1.577 -18.121 1.00 91.12 86 LYS A CA 1
ATOM 670 C C . LYS A 1 86 ? 8.174 0.417 -17.136 1.00 91.12 86 LYS A C 1
ATOM 672 O O . LYS A 1 86 ? 9.186 -0.270 -17.202 1.00 91.12 86 LYS A O 1
ATOM 677 N N . VAL A 1 87 ? 7.255 0.256 -16.188 1.00 92.62 87 VAL A N 1
ATOM 678 C CA . VAL A 1 87 ? 7.366 -0.675 -15.061 1.00 92.62 87 VAL A CA 1
ATOM 679 C C . VAL A 1 87 ? 6.042 -1.387 -14.824 1.00 92.62 87 VAL A C 1
ATOM 681 O O . VAL A 1 87 ? 4.980 -0.837 -15.128 1.00 92.62 87 VAL A O 1
ATOM 684 N N . ASP A 1 88 ? 6.117 -2.580 -14.239 1.00 94.44 88 ASP A N 1
ATOM 685 C CA . ASP A 1 88 ? 4.944 -3.345 -13.823 1.00 94.44 88 ASP A CA 1
ATOM 686 C C . ASP A 1 88 ? 4.166 -2.618 -12.723 1.00 94.44 88 ASP A C 1
ATOM 688 O O . ASP A 1 88 ? 4.735 -1.985 -11.823 1.00 94.44 88 ASP A O 1
ATOM 692 N N . SER A 1 89 ? 2.847 -2.764 -12.774 1.00 95.19 89 SER A N 1
ATOM 693 C CA . SER A 1 89 ? 1.937 -2.308 -11.728 1.00 95.19 89 SER A CA 1
ATOM 694 C C . SER A 1 89 ? 1.411 -3.495 -10.926 1.00 95.19 89 SER A C 1
ATOM 696 O O . SER A 1 89 ? 1.489 -4.645 -11.355 1.00 95.19 89 SER A O 1
ATOM 698 N N . ALA A 1 90 ? 0.874 -3.233 -9.744 1.00 96.31 90 ALA A N 1
ATOM 699 C CA . ALA A 1 90 ? 0.173 -4.222 -8.944 1.00 96.31 90 ALA A CA 1
ATOM 700 C C . ALA A 1 90 ? -0.948 -3.554 -8.147 1.00 96.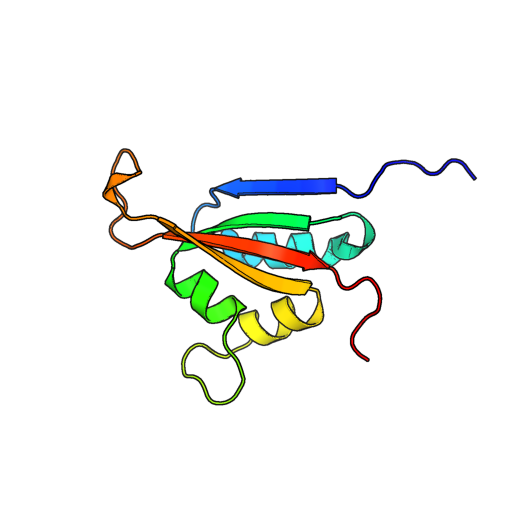31 90 ALA A C 1
ATOM 702 O O . ALA A 1 90 ? -0.845 -2.390 -7.751 1.00 96.31 90 ALA A O 1
ATOM 703 N N . VAL A 1 91 ? -2.022 -4.304 -7.922 1.00 96.62 91 VAL A N 1
ATOM 704 C CA . VAL A 1 91 ? -3.131 -3.907 -7.060 1.00 96.62 91 VAL A CA 1
ATOM 705 C C . VAL A 1 91 ? -2.889 -4.461 -5.665 1.00 96.62 91 VAL A C 1
ATOM 707 O O . VAL A 1 91 ? -2.628 -5.654 -5.494 1.00 96.62 91 VAL A O 1
ATOM 710 N N . VAL A 1 92 ? -3.012 -3.597 -4.664 1.00 96.88 92 VAL A N 1
ATOM 711 C CA . VAL A 1 92 ? -2.936 -3.953 -3.247 1.00 96.88 92 VAL A CA 1
ATOM 712 C C . VAL A 1 92 ? -4.239 -3.593 -2.550 1.00 96.88 92 VAL A C 1
ATOM 714 O O . VAL A 1 92 ? -4.825 -2.538 -2.802 1.00 96.88 92 VAL A O 1
ATOM 717 N N . ARG A 1 93 ? -4.675 -4.476 -1.656 1.00 97.75 93 ARG A N 1
ATOM 718 C CA . ARG A 1 93 ? -5.757 -4.242 -0.711 1.00 97.75 93 ARG A CA 1
ATOM 719 C C . ARG A 1 93 ? -5.163 -3.958 0.664 1.00 97.75 93 ARG A C 1
ATOM 721 O O . ARG A 1 93 ? -4.335 -4.720 1.154 1.00 97.75 93 ARG A O 1
ATOM 728 N N . LEU A 1 94 ? -5.600 -2.873 1.287 1.00 96.62 94 LEU A N 1
ATOM 729 C CA . LEU A 1 94 ? -5.240 -2.489 2.648 1.00 96.62 94 LEU A CA 1
ATOM 730 C C . LEU A 1 94 ? -6.517 -2.490 3.481 1.00 96.62 94 LEU A C 1
ATOM 732 O O . LEU A 1 94 ? -7.491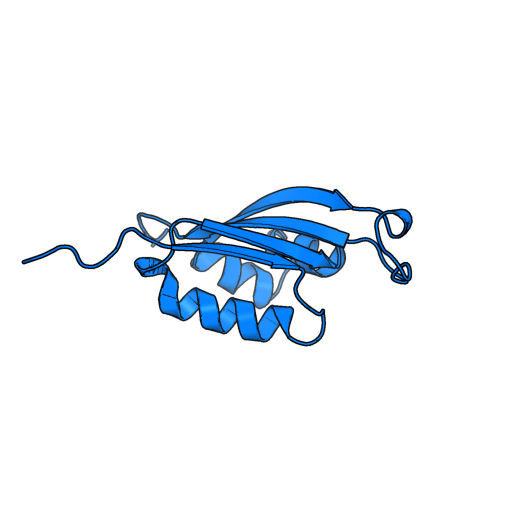 -1.830 3.117 1.00 96.62 94 LEU A O 1
ATOM 736 N N . VAL A 1 95 ? -6.524 -3.241 4.574 1.00 96.50 95 VAL A N 1
ATOM 737 C CA . VAL A 1 95 ? -7.672 -3.320 5.483 1.00 96.50 95 VAL A CA 1
ATOM 738 C C . VAL A 1 95 ? -7.227 -2.813 6.847 1.00 96.50 95 VAL A C 1
ATOM 740 O O . VAL A 1 95 ? -6.395 -3.485 7.456 1.00 96.50 95 VAL A O 1
ATOM 743 N N . PRO A 1 96 ? -7.724 -1.659 7.326 1.00 95.94 96 PRO A N 1
ATOM 744 C CA . PRO A 1 96 ? -7.430 -1.192 8.674 1.00 95.94 96 PRO A CA 1
ATOM 745 C C . PRO A 1 96 ? -7.742 -2.263 9.721 1.00 95.94 96 PRO A C 1
ATOM 747 O O . PRO A 1 96 ? -8.729 -2.996 9.603 1.00 95.94 96 PRO A O 1
ATOM 750 N N . HIS A 1 97 ? -6.885 -2.391 10.732 1.00 93.56 97 HIS A N 1
ATOM 751 C CA . HIS A 1 97 ? -7.099 -3.391 11.776 1.00 93.56 97 HIS A CA 1
ATOM 752 C C . HIS A 1 97 ? -8.304 -3.008 12.640 1.00 93.56 97 HIS A C 1
ATOM 754 O O . HIS A 1 97 ? -8.339 -1.926 13.213 1.00 93.56 97 HIS A O 1
ATOM 760 N N . ALA A 1 98 ? -9.272 -3.918 12.789 1.00 87.00 98 ALA A N 1
ATOM 761 C CA . ALA A 1 98 ? -10.400 -3.716 13.707 1.00 87.00 98 ALA A CA 1
ATOM 762 C C . ALA A 1 98 ? -9.951 -3.666 15.180 1.00 87.00 98 ALA A C 1
ATOM 764 O O . ALA A 1 98 ? -10.613 -3.083 16.035 1.00 87.00 98 ALA A O 1
ATOM 765 N N . THR A 1 99 ? -8.825 -4.305 15.485 1.00 88.12 99 THR A N 1
ATOM 766 C CA . THR A 1 99 ? -8.136 -4.229 16.770 1.00 88.12 99 THR A CA 1
ATOM 767 C C . THR A 1 99 ? -6.658 -4.116 16.461 1.00 88.12 99 THR A C 1
ATOM 769 O O . THR A 1 99 ? -6.112 -4.985 15.780 1.00 88.12 99 THR A O 1
ATOM 772 N N . MET A 1 100 ? -6.030 -3.028 16.907 1.00 83.12 100 MET A N 1
ATOM 773 C CA . MET A 1 100 ? -4.611 -2.804 16.655 1.00 83.12 100 MET A CA 1
ATOM 774 C C . MET A 1 100 ? -3.792 -3.961 17.245 1.00 83.12 100 MET A C 1
ATOM 776 O O . MET A 1 100 ? -4.141 -4.470 18.311 1.00 83.12 100 MET A O 1
ATOM 780 N N . PRO A 1 101 ? -2.719 -4.402 16.568 1.00 74.62 101 PRO A N 1
ATOM 781 C CA . PRO A 1 101 ? -1.947 -5.570 16.989 1.00 74.62 101 PRO A CA 1
ATOM 782 C C . PRO A 1 101 ? -1.184 -5.408 18.322 1.00 74.62 101 PRO A C 1
ATOM 784 O O . PRO A 1 101 ? -0.510 -6.356 18.726 1.00 74.62 101 PRO A O 1
ATOM 787 N N . HIS A 1 102 ? -1.306 -4.266 19.017 1.00 59.75 102 HIS A N 1
ATOM 788 C CA . HIS A 1 102 ? -0.693 -3.965 20.317 1.00 59.75 102 HIS A CA 1
ATOM 789 C C . HIS A 1 102 ? -1.589 -3.069 21.174 1.00 59.75 102 HIS A C 1
ATOM 791 O O . HIS A 1 102 ? -2.176 -2.122 20.601 1.00 59.75 102 HIS A O 1
#

Secondary structure (DSSP, 8-state):
-----PPEEEEEE--TTTHHHHHHHHHTTGGGEEEEEEEEEHHHHHHHHPPTTSTT-SHHHHHHHHHEEEEEEEEE-GGGSSSPPSS-EEEEEEEE-SS---

pLDDT: mean 90.41, std 10.5, range [40.84, 97.75]

Foldseek 3Di:
DDPPDDQDEEEDEDDAVCVQVVVVVVLVVLVSHAKYKYKYFPLLLCLCCDDPPDPSDDDNVVSQVQFWDKAWDAKAAQVVDVVGDPGIITMIMTGGDPDGPD

Organism: NCBI:txid178214